Protein AF-W2VPP9-F1 (afdb_monomer)

Foldseek 3Di:
DPPPQPQWDWDDPDPPGDTDIDRRADQDPNRGDHSVNVVCCCPVPDDDDDDDDDDLLQLVCLQPPVLVVDPPVCNPPPSNDDDDPVSVVVNVVVVVVD

Structure (mmCIF, N/CA/C/O backbone):
data_AF-W2VPP9-F1
#
_entry.id   AF-W2VPP9-F1
#
loop_
_atom_site.group_PDB
_atom_site.id
_atom_site.type_symbol
_atom_site.label_atom_id
_atom_site.label_alt_id
_atom_site.label_comp_id
_atom_site.label_asym_id
_atom_site.label_entity_id
_atom_site.label_seq_id
_atom_site.pdbx_PDB_ins_code
_atom_site.Cartn_x
_atom_site.Cartn_y
_atom_site.Cartn_z
_atom_site.occupancy
_atom_site.B_iso_or_equiv
_atom_site.auth_seq_id
_atom_site.auth_comp_id
_atom_site.auth_asym_id
_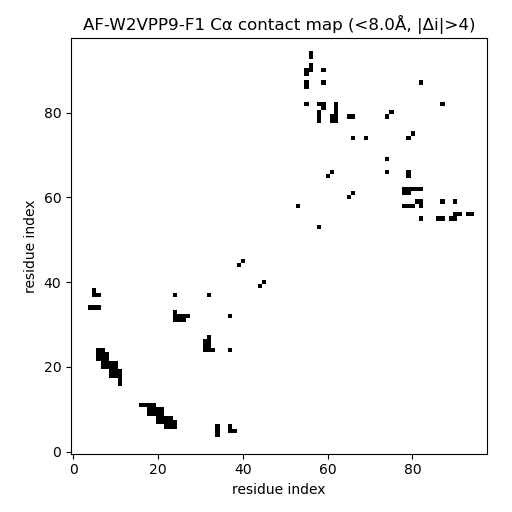atom_site.auth_atom_id
_atom_site.pdbx_PDB_model_num
ATOM 1 N N . MET A 1 1 ? -23.510 0.285 -1.271 1.00 42.78 1 MET A N 1
ATOM 2 C CA . MET A 1 1 ? -22.241 0.170 -0.536 1.00 42.78 1 MET A CA 1
ATOM 3 C C . MET A 1 1 ? -22.589 -0.499 0.766 1.00 42.78 1 MET A C 1
ATOM 5 O O . MET A 1 1 ? -23.269 0.129 1.570 1.00 42.78 1 MET A O 1
ATOM 9 N N . ASP A 1 2 ? -22.265 -1.782 0.894 1.00 44.97 2 ASP A N 1
ATOM 10 C CA . ASP A 1 2 ? -22.485 -2.562 2.108 1.00 44.97 2 ASP A CA 1
ATOM 11 C C . ASP A 1 2 ? -22.004 -1.797 3.337 1.00 44.97 2 ASP A C 1
ATOM 13 O O . ASP A 1 2 ? -21.090 -0.972 3.259 1.00 44.97 2 ASP A O 1
ATOM 17 N N . GLU A 1 3 ? -22.671 -2.030 4.459 1.00 55.75 3 GLU A N 1
ATOM 18 C CA . GLU A 1 3 ? -22.454 -1.348 5.725 1.00 55.75 3 GLU A CA 1
ATOM 19 C C . GLU A 1 3 ? -21.099 -1.752 6.328 1.00 55.75 3 GLU A C 1
ATOM 21 O O . GLU A 1 3 ? -21.020 -2.418 7.353 1.00 55.75 3 GLU A O 1
ATOM 26 N N . VAL A 1 4 ? -20.001 -1.362 5.675 1.00 61.94 4 VAL A N 1
ATOM 27 C CA . VAL A 1 4 ? -18.645 -1.584 6.161 1.00 61.94 4 VAL A CA 1
ATOM 28 C C . VAL A 1 4 ? -18.554 -0.873 7.506 1.00 61.94 4 VAL A C 1
ATOM 30 O O . VAL A 1 4 ? -18.698 0.353 7.615 1.00 61.94 4 VAL A O 1
ATOM 33 N N . SER A 1 5 ? -18.385 -1.656 8.564 1.00 71.50 5 SER A N 1
ATOM 34 C CA . SER A 1 5 ? -18.163 -1.177 9.919 1.00 71.50 5 SER A CA 1
ATOM 35 C C . SER A 1 5 ? -16.780 -0.529 9.963 1.00 71.50 5 SER A C 1
ATOM 37 O O . SER A 1 5 ? -15.768 -1.154 10.253 1.00 71.50 5 SER A O 1
ATOM 39 N N . ILE A 1 6 ? -16.726 0.756 9.602 1.00 77.25 6 ILE A N 1
ATOM 40 C CA . ILE A 1 6 ? -15.487 1.537 9.560 1.00 77.25 6 ILE A CA 1
ATOM 41 C C . ILE A 1 6 ? -14.735 1.383 10.886 1.00 77.25 6 ILE A C 1
ATOM 43 O O . ILE A 1 6 ? -15.263 1.668 11.964 1.00 77.25 6 ILE A O 1
ATOM 47 N N . GLY A 1 7 ? -13.485 0.932 10.781 1.00 80.00 7 GLY A N 1
ATOM 48 C CA . GLY A 1 7 ? -12.623 0.666 11.926 1.00 80.00 7 GLY A CA 1
ATOM 49 C C . GLY A 1 7 ? -12.827 -0.700 12.583 1.00 80.00 7 GLY A C 1
ATOM 50 O O . GLY A 1 7 ? -12.274 -0.909 13.654 1.00 80.00 7 GLY A O 1
ATOM 51 N N . VAL A 1 8 ? -13.571 -1.628 11.983 1.00 87.56 8 VAL A N 1
ATOM 52 C CA . VAL A 1 8 ? -13.592 -3.047 12.365 1.00 87.56 8 VAL A CA 1
ATOM 53 C C . VAL A 1 8 ? -13.019 -3.861 11.210 1.00 87.56 8 VAL A C 1
ATOM 55 O O . VAL A 1 8 ? -13.376 -3.648 10.054 1.00 87.56 8 VAL A O 1
ATOM 58 N N . VAL A 1 9 ? -12.092 -4.762 11.519 1.00 89.00 9 VAL A N 1
ATOM 59 C CA . VAL A 1 9 ? -11.463 -5.653 10.541 1.00 89.00 9 VAL A CA 1
ATOM 60 C C . VAL A 1 9 ? -11.679 -7.101 10.936 1.00 89.00 9 VAL A C 1
ATOM 62 O O . VAL A 1 9 ? -11.729 -7.435 12.117 1.00 89.00 9 VAL A O 1
ATOM 65 N N . SER A 1 10 ? -11.787 -7.959 9.931 1.00 90.94 10 SER A N 1
ATOM 66 C CA . SER A 1 10 ? -11.833 -9.402 10.105 1.00 90.94 10 SER A CA 1
ATOM 67 C C . SER A 1 10 ? -10.439 -9.966 9.847 1.00 90.94 10 SER A C 1
ATOM 69 O O . SER A 1 10 ? -9.921 -9.864 8.735 1.00 90.94 10 SER A O 1
ATOM 71 N N . CYS A 1 11 ? -9.813 -10.517 10.883 1.00 89.94 11 CYS A N 1
ATOM 72 C CA . CYS A 1 11 ? -8.472 -11.082 10.825 1.00 89.94 11 CYS A CA 1
ATOM 73 C C . CYS A 1 11 ? -8.551 -12.608 10.847 1.00 89.94 11 CYS A C 1
ATOM 75 O O . CYS A 1 11 ? -9.209 -13.182 11.710 1.00 89.94 11 CYS A O 1
ATOM 77 N N . ARG A 1 12 ? -7.832 -13.270 9.941 1.00 92.50 12 ARG A N 1
ATOM 78 C CA . ARG A 1 12 ? -7.594 -14.717 10.001 1.00 92.50 12 ARG A CA 1
ATOM 79 C C . ARG A 1 12 ? -6.112 -14.967 10.217 1.00 92.50 12 ARG A C 1
ATOM 81 O O . ARG A 1 12 ? -5.289 -14.245 9.655 1.00 92.50 12 ARG A O 1
ATOM 88 N N . LYS A 1 13 ? -5.777 -15.965 11.032 1.00 89.25 13 LYS A N 1
ATOM 89 C CA . LYS A 1 13 ? -4.382 -16.364 11.243 1.00 89.25 13 LYS A CA 1
ATOM 90 C C . LYS A 1 13 ? -3.888 -17.213 10.068 1.00 89.25 13 LYS A C 1
ATOM 92 O O . LYS A 1 13 ? -2.836 -16.905 9.515 1.00 89.25 13 LYS A O 1
ATOM 97 N N . GLU A 1 14 ? -4.680 -18.189 9.634 1.00 91.94 14 GLU A N 1
ATOM 98 C CA . GLU A 1 14 ? -4.497 -18.927 8.378 1.00 91.94 14 GLU A CA 1
ATOM 99 C C . GLU A 1 14 ? -5.689 -18.716 7.425 1.00 91.94 14 GLU A C 1
ATOM 101 O O . GLU A 1 14 ? -6.776 -18.358 7.874 1.00 91.94 14 GLU A O 1
ATOM 106 N N . PRO A 1 15 ? -5.552 -18.943 6.103 1.00 89.44 15 PRO A N 1
ATOM 107 C CA . PRO A 1 15 ? -6.649 -18.724 5.150 1.00 89.44 15 PRO A CA 1
ATOM 108 C C . PRO A 1 15 ? -7.943 -19.482 5.495 1.00 89.44 15 PRO A C 1
ATOM 110 O O . PRO A 1 15 ? -9.044 -18.990 5.222 1.00 89.44 15 PRO A O 1
ATOM 113 N N . SER A 1 16 ? -7.792 -20.662 6.099 1.00 91.38 16 SER A N 1
ATOM 114 C CA . SER A 1 16 ? -8.862 -21.562 6.534 1.00 91.38 16 SER A CA 1
ATOM 115 C C . SER A 1 16 ? -9.361 -21.318 7.958 1.00 91.38 16 SER A C 1
ATOM 117 O O . SER A 1 16 ? -10.378 -21.901 8.324 1.00 91.38 16 SER A O 1
ATOM 119 N N . ASP A 1 17 ? -8.673 -20.498 8.753 1.00 92.38 17 ASP A N 1
ATOM 120 C CA . ASP A 1 17 ? -9.068 -20.255 10.139 1.00 92.38 17 ASP A CA 1
ATOM 121 C C . ASP A 1 17 ? -10.345 -19.423 10.228 1.00 92.38 17 ASP A C 1
ATOM 123 O O . ASP A 1 17 ? -10.672 -18.617 9.344 1.00 92.38 17 ASP A O 1
ATOM 127 N N . GLU A 1 18 ? -11.047 -19.586 11.350 1.00 92.06 18 GLU A N 1
ATOM 128 C CA . GLU A 1 18 ? -12.191 -18.744 11.657 1.00 92.06 18 GLU A CA 1
ATOM 129 C C . GLU A 1 18 ? -11.768 -17.271 11.793 1.00 92.06 18 GLU A C 1
ATOM 131 O O . GLU A 1 18 ? -10.744 -16.952 12.410 1.00 92.06 18 GLU A O 1
ATOM 136 N N . PRO A 1 19 ? -12.547 -16.348 11.207 1.00 90.25 19 PRO A N 1
ATOM 137 C CA . PRO A 1 19 ? -12.273 -14.928 11.304 1.00 90.25 19 PRO A CA 1
ATOM 138 C C . PRO A 1 19 ? -12.496 -14.404 12.724 1.00 90.25 19 PRO A C 1
ATOM 140 O O . PRO A 1 19 ? -13.561 -14.579 13.309 1.00 90.25 19 PRO A O 1
ATOM 143 N N . VAL A 1 20 ? -11.516 -13.663 13.233 1.00 91.88 20 VAL A N 1
ATOM 144 C CA . VAL A 1 20 ? -11.619 -12.887 14.468 1.00 91.88 20 VAL A CA 1
ATOM 145 C C . VAL A 1 20 ? -11.882 -11.431 14.113 1.00 91.88 20 VAL A C 1
ATOM 147 O O . VAL A 1 20 ? -11.101 -10.804 13.394 1.00 91.88 20 VAL A O 1
ATOM 150 N N . GLU A 1 21 ? -12.969 -10.868 14.632 1.00 91.31 21 GLU A N 1
ATOM 151 C CA . GLU A 1 21 ? -13.246 -9.444 14.479 1.00 91.31 21 GLU A CA 1
ATOM 152 C C . GLU A 1 21 ? -12.403 -8.615 15.449 1.00 91.31 21 GLU A C 1
ATOM 154 O O . GLU A 1 21 ? -12.366 -8.857 16.656 1.00 91.31 21 GLU A 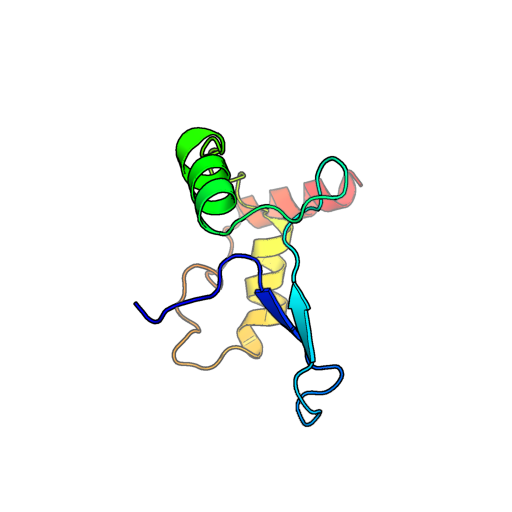O 1
ATOM 159 N N . MET A 1 22 ? -11.730 -7.600 14.917 1.00 88.44 22 MET A N 1
ATOM 160 C CA . MET A 1 22 ? -10.914 -6.672 15.685 1.00 88.44 22 MET A CA 1
ATOM 161 C C . MET A 1 22 ? -11.374 -5.247 15.426 1.00 88.44 22 MET A C 1
ATOM 163 O O . MET A 1 22 ? -11.397 -4.767 14.293 1.00 88.44 22 MET A O 1
ATOM 167 N N . ASN A 1 23 ? -11.712 -4.542 16.499 1.00 89.44 23 ASN A N 1
ATOM 168 C CA . ASN A 1 23 ? -12.086 -3.141 16.433 1.00 89.44 23 ASN A CA 1
ATOM 169 C C . ASN A 1 23 ? -10.839 -2.264 16.597 1.00 89.44 23 ASN A C 1
ATOM 171 O O . ASN A 1 23 ? -10.266 -2.172 17.678 1.00 89.44 23 ASN A O 1
ATOM 175 N N . LEU A 1 24 ? -10.425 -1.631 15.504 1.00 88.00 24 LEU A N 1
ATOM 176 C CA . LEU A 1 24 ? -9.251 -0.764 15.405 1.00 88.00 24 LEU A CA 1
ATOM 177 C C . LEU A 1 24 ? -9.552 0.697 15.763 1.00 88.00 24 LEU A C 1
ATOM 179 O O . LEU A 1 24 ? -8.663 1.550 15.688 1.00 88.00 24 LEU A O 1
ATOM 183 N N . ARG A 1 25 ? -10.800 1.028 16.115 1.00 89.00 25 ARG A N 1
ATOM 184 C CA . ARG A 1 25 ? -11.159 2.392 16.514 1.00 89.00 25 ARG A CA 1
ATOM 185 C C . ARG A 1 25 ? -10.398 2.754 17.785 1.00 89.00 25 ARG A C 1
ATOM 187 O O . ARG A 1 25 ? -10.379 2.001 18.753 1.00 89.00 25 ARG A O 1
ATOM 194 N N . ARG A 1 26 ? -9.767 3.930 17.780 1.00 87.88 26 ARG A N 1
ATOM 195 C CA . ARG A 1 26 ? -9.011 4.414 18.938 1.00 87.88 26 ARG A CA 1
ATOM 196 C C . ARG A 1 26 ? -9.932 4.615 20.137 1.00 87.88 26 ARG A C 1
ATOM 198 O O . ARG A 1 26 ? -11.022 5.178 20.006 1.00 87.88 26 ARG A O 1
ATOM 205 N N . THR A 1 27 ? -9.444 4.226 21.303 1.00 89.31 27 THR A N 1
ATOM 206 C CA . THR A 1 27 ? -10.015 4.622 22.589 1.00 89.31 27 THR A CA 1
ATOM 207 C C . THR A 1 27 ? -9.361 5.931 23.011 1.00 89.31 27 THR A C 1
ATOM 209 O O . THR A 1 27 ? -8.137 6.001 23.109 1.00 89.31 27 THR A O 1
ATOM 212 N N . ILE A 1 28 ? -10.160 6.974 23.219 1.00 85.69 28 ILE A N 1
ATOM 213 C CA . ILE A 1 28 ? -9.702 8.294 23.667 1.00 85.69 28 ILE A CA 1
ATOM 214 C C . ILE A 1 28 ? -10.344 8.530 25.030 1.00 85.69 28 ILE A C 1
ATOM 216 O O . ILE A 1 28 ? -11.561 8.410 25.152 1.00 85.69 28 ILE A O 1
ATOM 220 N N . ASP A 1 29 ? -9.528 8.781 26.054 1.00 90.19 29 ASP A N 1
ATOM 221 C CA . ASP A 1 29 ? -9.982 8.973 27.440 1.00 90.19 29 ASP A CA 1
ATOM 222 C C . ASP A 1 29 ? -10.864 7.822 27.966 1.00 90.19 29 ASP A C 1
ATOM 224 O O . ASP A 1 29 ? -11.850 8.023 28.669 1.00 90.19 29 ASP A O 1
ATOM 228 N N . GLY A 1 30 ? -10.537 6.583 27.580 1.00 90.25 30 GLY A N 1
ATOM 229 C CA . GLY A 1 30 ? -11.301 5.387 27.962 1.00 90.25 30 GLY A CA 1
ATOM 230 C C . GLY A 1 30 ? -12.594 5.163 27.167 1.00 90.25 30 GLY A C 1
ATOM 231 O O . GLY A 1 30 ? -13.232 4.127 27.336 1.00 90.25 30 GLY A O 1
ATOM 232 N N . ILE A 1 31 ? -12.962 6.074 26.261 1.00 87.94 31 ILE A N 1
ATOM 233 C CA . ILE A 1 31 ? -14.169 5.976 25.436 1.00 87.94 31 ILE A CA 1
ATOM 234 C C . ILE A 1 31 ? -13.792 5.541 24.020 1.00 87.94 31 ILE A C 1
ATOM 236 O O . ILE A 1 31 ? -12.958 6.157 23.350 1.00 87.94 31 ILE A O 1
ATOM 240 N N . LEU A 1 32 ? -14.426 4.470 23.541 1.00 88.44 32 LEU A N 1
ATOM 241 C CA . LEU A 1 32 ? -14.256 4.011 22.168 1.00 88.44 32 LEU A CA 1
ATOM 242 C C . LEU A 1 32 ? -14.820 5.053 21.194 1.00 88.44 32 LEU A C 1
ATOM 244 O O . LEU A 1 32 ? -15.985 5.443 21.283 1.00 88.44 32 LEU A O 1
ATOM 248 N N . THR A 1 33 ? -14.007 5.479 20.231 1.00 88.38 33 THR A N 1
ATOM 249 C CA . THR A 1 33 ? -14.437 6.442 19.210 1.00 88.38 33 THR A CA 1
ATOM 250 C C . THR A 1 33 ? -15.587 5.861 18.375 1.00 88.38 33 THR A C 1
ATOM 252 O O . THR A 1 33 ? -15.507 4.733 17.880 1.00 88.38 33 THR A O 1
ATOM 255 N N . THR A 1 34 ? -16.673 6.620 18.201 1.00 88.56 34 THR A N 1
ATOM 256 C CA . THR A 1 34 ? -17.830 6.170 17.411 1.00 88.56 34 THR A CA 1
ATOM 257 C C . THR A 1 34 ? -17.517 6.157 15.913 1.00 88.56 34 THR A C 1
ATOM 259 O O . THR A 1 34 ? -16.583 6.818 15.454 1.00 88.56 34 THR A O 1
ATOM 262 N N . LYS A 1 35 ? -18.297 5.399 15.133 1.00 85.62 35 LYS A N 1
ATOM 263 C CA . LYS A 1 35 ? -18.129 5.297 13.673 1.00 85.62 35 LYS A CA 1
ATOM 264 C C . LYS A 1 35 ? -18.216 6.677 13.014 1.00 85.62 35 LYS A C 1
ATOM 266 O O . LYS A 1 35 ? -17.386 7.016 12.178 1.00 85.62 35 LYS A O 1
ATOM 271 N N . GLU A 1 36 ? -19.162 7.497 13.455 1.00 88.19 36 GLU A N 1
ATOM 272 C CA . GLU A 1 36 ? -19.436 8.838 12.930 1.00 88.19 36 GLU A CA 1
ATOM 273 C C . GLU A 1 36 ? -18.247 9.766 13.174 1.00 88.19 36 GLU A C 1
ATOM 275 O O . GLU A 1 36 ? -17.833 10.504 12.281 1.00 88.19 36 GLU A O 1
ATOM 280 N N . LYS A 1 37 ? -17.644 9.689 14.367 1.00 87.44 37 LYS A N 1
ATOM 281 C CA . LYS A 1 37 ? -16.457 10.478 14.698 1.00 87.44 37 LYS A CA 1
ATOM 282 C C . LYS A 1 37 ? -15.250 10.053 13.861 1.00 87.44 37 LYS A C 1
ATOM 284 O O . LYS A 1 37 ? -14.518 10.925 13.405 1.00 87.44 37 LYS A O 1
ATOM 289 N N . VAL A 1 38 ? -15.062 8.756 13.599 1.00 85.69 38 VAL A N 1
ATOM 290 C CA . VAL A 1 38 ? -13.988 8.280 12.705 1.00 85.69 38 VAL A CA 1
ATOM 291 C C . VAL A 1 38 ? -14.186 8.791 11.279 1.00 85.69 38 VAL A C 1
ATOM 293 O O . VAL A 1 38 ? -13.238 9.300 10.688 1.00 85.69 38 VAL A O 1
ATOM 296 N N . VAL A 1 39 ? -15.409 8.710 10.745 1.00 87.31 39 VAL A N 1
ATOM 297 C CA . VAL A 1 39 ? -15.736 9.227 9.404 1.00 87.31 39 VAL A CA 1
ATOM 298 C C . VAL A 1 39 ? -15.456 10.720 9.315 1.00 87.31 39 VAL A C 1
ATOM 300 O O . VAL A 1 39 ? -14.806 11.162 8.369 1.00 87.31 39 VAL A O 1
ATOM 303 N N . LYS A 1 40 ? -15.889 11.486 10.322 1.00 89.12 40 LYS A N 1
ATOM 304 C CA . LYS A 1 40 ? -15.645 12.925 10.387 1.00 89.12 40 LYS A CA 1
ATOM 305 C C . LYS A 1 40 ? -14.151 13.243 10.423 1.00 89.12 40 LYS A C 1
ATOM 307 O O . LYS A 1 40 ? -13.689 14.077 9.662 1.00 89.12 40 LYS A O 1
ATOM 312 N N . MET A 1 41 ? -13.373 12.531 11.240 1.00 85.50 41 MET A N 1
ATOM 313 C CA . MET A 1 41 ? -11.920 12.725 11.294 1.00 85.50 41 MET A CA 1
ATOM 314 C C . MET A 1 41 ? -11.231 12.387 9.966 1.00 85.50 41 MET A C 1
ATOM 316 O O . MET A 1 41 ? -10.348 13.122 9.542 1.00 85.50 41 MET A O 1
ATOM 320 N N . MET A 1 42 ? -11.634 11.298 9.307 1.00 84.31 42 MET A N 1
ATOM 321 C CA . MET A 1 42 ? -11.079 10.901 8.009 1.00 84.31 42 MET A CA 1
ATOM 322 C C . MET A 1 42 ? -11.459 11.864 6.880 1.00 84.31 42 MET A C 1
ATOM 324 O O . MET A 1 42 ? -10.653 12.084 5.989 1.00 84.31 42 MET A O 1
ATOM 328 N N . SER A 1 43 ? -12.663 12.436 6.912 1.00 86.06 43 SER A N 1
ATOM 329 C CA . SER A 1 43 ? -13.153 13.311 5.837 1.00 86.06 43 SER A CA 1
ATOM 330 C C . SER A 1 43 ? -12.704 14.762 6.016 1.00 86.06 43 SER A C 1
ATOM 332 O O . SER A 1 43 ? -12.329 15.407 5.043 1.00 86.06 43 SER A O 1
ATOM 334 N N . ASP A 1 44 ? -12.713 15.266 7.253 1.00 88.31 44 ASP A N 1
ATOM 335 C CA . ASP A 1 44 ? -12.499 16.689 7.542 1.00 88.31 44 ASP A CA 1
ATOM 336 C C . ASP A 1 44 ? -11.033 17.020 7.869 1.00 88.31 44 ASP A C 1
ATOM 338 O O . ASP A 1 44 ? -10.646 18.189 7.837 1.00 88.31 44 ASP A O 1
ATOM 342 N N . HIS A 1 45 ? -10.222 16.028 8.264 1.00 83.69 45 HIS A N 1
ATOM 343 C CA . HIS A 1 45 ? -8.883 16.266 8.828 1.00 83.69 45 HIS A CA 1
ATOM 344 C C . HIS A 1 45 ? -7.754 15.462 8.175 1.00 83.69 45 HIS A C 1
ATOM 346 O O . HIS A 1 45 ? -6.600 15.623 8.572 1.00 83.69 45 HIS A O 1
ATOM 352 N N . VAL A 1 46 ? -8.045 14.598 7.198 1.00 85.00 46 VAL A N 1
ATOM 353 C CA . VAL A 1 46 ? -7.001 13.912 6.426 1.00 85.00 46 VAL A CA 1
ATOM 354 C C . VAL A 1 46 ? -6.756 14.698 5.149 1.00 85.00 46 VAL A C 1
ATOM 356 O O . VAL A 1 46 ? -7.577 14.706 4.236 1.00 85.00 46 VAL A O 1
ATOM 359 N N . GLU A 1 47 ? -5.607 15.362 5.085 1.00 86.81 47 GLU A N 1
ATOM 360 C CA . GLU A 1 47 ? -5.167 16.024 3.864 1.00 86.81 47 GLU A CA 1
ATOM 361 C C . GLU A 1 47 ? -4.747 14.984 2.820 1.00 86.81 47 GLU A C 1
ATOM 363 O O . GLU A 1 47 ? -3.982 14.055 3.101 1.00 86.81 47 GLU A O 1
ATOM 368 N N . ALA A 1 48 ? -5.237 15.151 1.592 1.00 84.00 48 ALA A N 1
ATOM 369 C CA . ALA A 1 48 ? -4.789 14.349 0.467 1.00 84.00 48 ALA A CA 1
ATOM 370 C C . ALA A 1 48 ? -3.372 14.782 0.076 1.00 84.00 48 ALA A C 1
ATOM 372 O O . ALA A 1 48 ? -3.163 15.859 -0.484 1.00 84.00 48 ALA A O 1
ATOM 373 N N . LEU A 1 49 ? -2.390 13.935 0.372 1.00 85.94 49 LEU A N 1
ATOM 374 C CA . LEU A 1 49 ? -1.022 14.143 -0.083 1.00 85.94 49 LEU A CA 1
ATOM 375 C C . LEU A 1 49 ? -0.903 13.810 -1.572 1.00 85.94 49 LEU A C 1
ATOM 377 O O . LEU A 1 49 ? -1.570 12.904 -2.080 1.00 85.94 49 LEU A O 1
ATOM 381 N N . ALA A 1 50 ? -0.016 14.524 -2.267 1.00 88.88 50 ALA A N 1
ATOM 382 C CA . ALA A 1 50 ? 0.341 14.167 -3.632 1.00 88.88 50 ALA A CA 1
ATOM 383 C C . ALA A 1 50 ? 0.913 12.734 -3.666 1.00 88.88 50 ALA A C 1
ATOM 385 O O . ALA A 1 50 ? 1.620 12.340 -2.729 1.00 88.88 50 ALA A O 1
ATOM 386 N N . PRO A 1 51 ? 0.640 11.953 -4.729 1.00 84.62 51 PRO A N 1
ATOM 387 C CA . PRO A 1 51 ? 1.231 10.634 -4.883 1.00 84.62 51 PRO A CA 1
ATOM 388 C C . PRO A 1 51 ? 2.757 10.717 -4.768 1.00 84.62 51 PRO A C 1
ATOM 390 O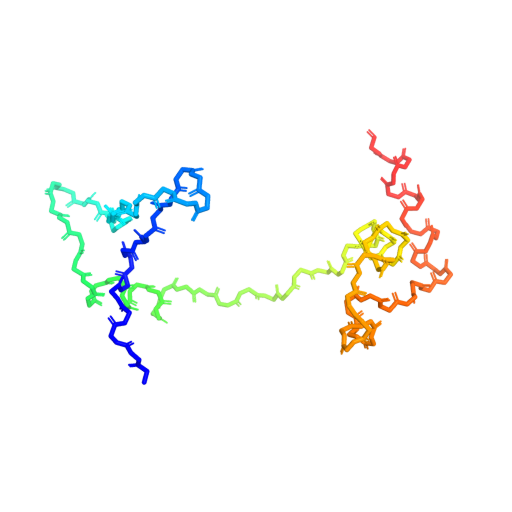 O . PRO A 1 51 ? 3.360 11.639 -5.330 1.00 84.62 51 PRO A O 1
ATOM 393 N N . PRO A 1 52 ? 3.402 9.778 -4.057 1.00 83.81 52 PRO A N 1
ATOM 394 C CA . PRO A 1 52 ? 4.851 9.763 -3.994 1.00 83.81 52 PRO A CA 1
ATOM 395 C C . PRO A 1 52 ? 5.425 9.570 -5.404 1.00 83.81 52 PRO A C 1
ATOM 397 O O . PRO A 1 52 ? 4.808 8.889 -6.232 1.00 83.81 52 PRO A O 1
ATOM 400 N N . PRO A 1 53 ? 6.613 10.130 -5.686 1.00 81.75 53 PRO A N 1
ATOM 401 C CA . PRO A 1 53 ? 7.282 9.881 -6.950 1.00 81.75 53 PRO A CA 1
ATOM 402 C C . PRO A 1 53 ? 7.484 8.367 -7.156 1.00 81.75 53 PRO A C 1
ATOM 404 O O . PRO A 1 53 ? 7.731 7.640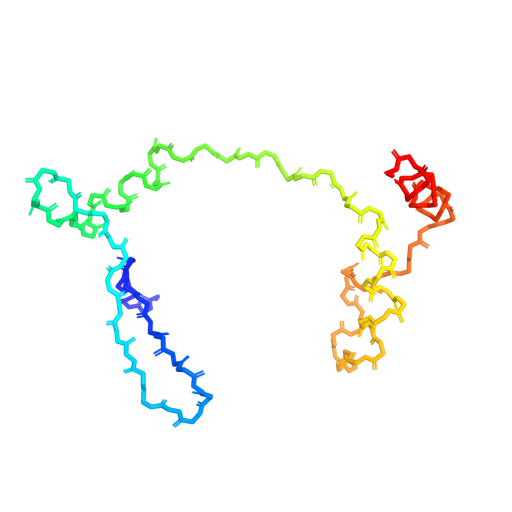 -6.182 1.00 81.75 53 PRO A O 1
ATOM 407 N N . PRO A 1 54 ? 7.380 7.872 -8.403 1.00 77.12 54 PRO A N 1
ATOM 408 C CA . PRO A 1 54 ? 7.528 6.455 -8.703 1.00 77.12 54 PRO A CA 1
ATOM 409 C C . PRO A 1 54 ? 8.864 5.914 -8.196 1.00 77.12 54 PRO A C 1
ATOM 411 O O . PRO A 1 54 ? 9.930 6.462 -8.472 1.00 77.12 54 PRO A O 1
ATOM 414 N N . ASN A 1 55 ? 8.820 4.808 -7.455 1.00 83.75 55 ASN A N 1
ATOM 415 C CA . ASN A 1 55 ? 10.035 4.145 -7.004 1.00 83.75 55 ASN A CA 1
ATOM 416 C C . ASN A 1 55 ? 10.585 3.264 -8.137 1.00 83.75 55 ASN A C 1
ATOM 418 O O . ASN A 1 55 ? 10.064 2.178 -8.396 1.00 83.75 55 ASN A O 1
ATOM 422 N N . VAL A 1 56 ? 11.659 3.732 -8.772 1.00 81.69 56 VAL A N 1
ATOM 423 C CA . VAL A 1 56 ? 12.347 3.061 -9.889 1.00 81.69 56 VAL A CA 1
ATOM 424 C C . VAL A 1 56 ? 12.886 1.664 -9.542 1.00 81.69 56 VAL A C 1
ATOM 426 O O . VAL A 1 56 ? 12.881 0.763 -10.374 1.00 81.69 56 VAL A O 1
ATOM 429 N N . GLU A 1 57 ? 13.295 1.421 -8.294 1.00 82.38 57 GLU A N 1
ATOM 430 C CA . GLU A 1 57 ? 13.719 0.085 -7.846 1.00 82.38 57 GLU A CA 1
ATOM 431 C C . GLU A 1 57 ? 12.524 -0.877 -7.776 1.00 82.38 57 GLU A C 1
ATOM 433 O O . GLU A 1 57 ? 12.623 -2.054 -8.147 1.00 82.38 57 GLU A O 1
ATOM 438 N N . LYS A 1 58 ? 11.369 -0.369 -7.331 1.00 86.38 58 LYS A N 1
ATOM 439 C CA . LYS A 1 58 ? 10.134 -1.152 -7.314 1.00 86.38 58 LYS A CA 1
ATOM 440 C C . LYS A 1 58 ? 9.644 -1.437 -8.726 1.00 86.38 58 LYS A C 1
ATOM 442 O O . LYS A 1 58 ? 9.318 -2.588 -8.976 1.00 86.38 58 LYS A O 1
ATOM 447 N N . SER A 1 59 ? 9.638 -0.474 -9.649 1.00 86.56 59 SER A N 1
ATOM 448 C CA . SER A 1 59 ? 9.175 -0.720 -11.027 1.00 86.56 59 SER A CA 1
ATOM 449 C C . SER A 1 59 ? 9.998 -1.809 -11.727 1.00 86.56 59 SER A C 1
ATOM 451 O O . SER A 1 59 ? 9.431 -2.713 -12.342 1.00 86.56 59 SER 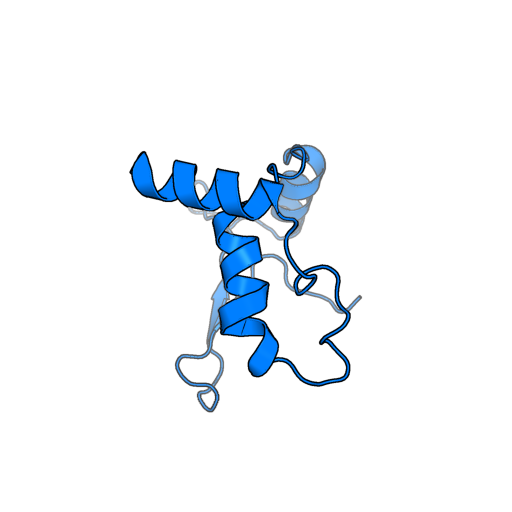A O 1
ATOM 453 N N . GLN A 1 60 ? 11.321 -1.819 -11.536 1.00 86.44 60 GLN A N 1
ATOM 454 C CA . GLN A 1 60 ? 12.172 -2.922 -11.992 1.00 86.44 60 GLN A CA 1
ATOM 455 C C . GLN A 1 60 ? 11.782 -4.264 -11.383 1.00 86.44 60 GLN A C 1
ATOM 457 O O . GLN A 1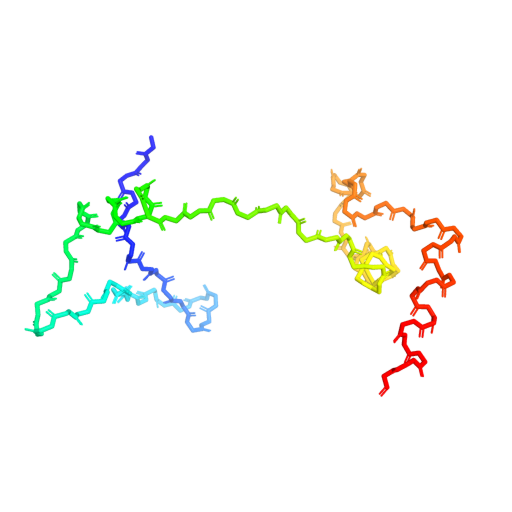 60 ? 11.663 -5.262 -12.091 1.00 86.44 60 GLN A O 1
ATOM 462 N N . THR A 1 61 ? 11.589 -4.292 -10.066 1.00 90.62 61 THR A N 1
ATOM 463 C CA . THR A 1 61 ? 11.223 -5.516 -9.351 1.00 90.62 61 THR A CA 1
ATOM 464 C C . THR A 1 61 ? 9.862 -6.034 -9.820 1.00 90.62 61 THR A C 1
ATOM 466 O O . THR A 1 61 ? 9.714 -7.233 -10.054 1.00 90.62 61 THR A O 1
ATOM 469 N N . MET A 1 62 ? 8.891 -5.142 -10.029 1.00 93.44 62 MET A N 1
ATOM 470 C CA . MET A 1 62 ? 7.562 -5.491 -10.531 1.00 93.44 62 MET A CA 1
ATOM 471 C C . MET A 1 62 ? 7.638 -6.121 -11.922 1.00 93.44 62 MET A C 1
ATOM 473 O O . MET A 1 62 ? 7.057 -7.182 -12.138 1.00 93.44 62 MET A O 1
ATOM 477 N N . TYR A 1 63 ? 8.407 -5.535 -12.841 1.00 92.31 63 TYR A N 1
ATOM 478 C CA . TYR A 1 63 ? 8.554 -6.069 -14.195 1.00 92.31 63 TYR A CA 1
ATOM 479 C C . TYR A 1 63 ? 9.343 -7.387 -14.251 1.00 92.31 63 TYR A C 1
ATOM 481 O O . TYR A 1 63 ? 8.932 -8.319 -14.937 1.00 92.31 63 TYR A O 1
ATOM 489 N N . HIS A 1 64 ? 10.476 -7.484 -13.551 1.00 91.06 64 HIS A N 1
ATOM 490 C CA . HIS A 1 64 ? 11.375 -8.635 -13.679 1.00 91.06 64 HIS A CA 1
ATOM 491 C C . HIS A 1 64 ? 10.988 -9.813 -12.784 1.00 91.06 64 HIS A C 1
ATOM 493 O O . HIS A 1 64 ? 11.038 -10.957 -13.232 1.00 91.06 64 HIS A O 1
ATOM 499 N N . ASN A 1 65 ? 10.605 -9.545 -11.534 1.00 93.81 65 ASN A N 1
ATOM 500 C CA . ASN A 1 65 ? 10.425 -10.593 -10.530 1.00 93.81 65 ASN A CA 1
ATOM 501 C C . ASN A 1 65 ? 8.956 -10.962 -10.335 1.00 93.81 65 ASN A C 1
ATOM 503 O O . ASN A 1 65 ? 8.668 -12.119 -10.055 1.00 93.81 65 ASN A O 1
ATOM 507 N N . ILE A 1 66 ? 8.037 -9.998 -10.452 1.00 93.81 66 ILE A N 1
ATOM 508 C CA . ILE A 1 66 ? 6.620 -10.223 -10.134 1.00 93.81 66 ILE A CA 1
ATOM 509 C C . ILE A 1 66 ? 5.812 -10.573 -11.382 1.00 93.81 66 ILE A C 1
ATOM 511 O O . ILE A 1 66 ? 5.075 -11.555 -11.359 1.00 93.81 66 ILE A O 1
ATOM 515 N N . ARG A 1 67 ? 5.993 -9.840 -12.490 1.00 94.25 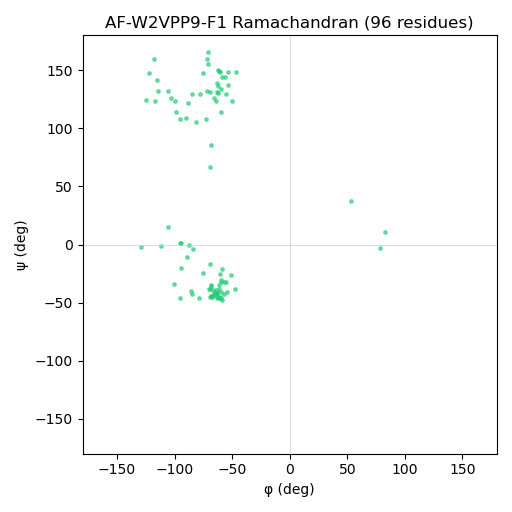67 ARG A N 1
ATOM 516 C CA . ARG A 1 67 ? 5.248 -10.024 -13.750 1.00 94.25 67 ARG A CA 1
ATOM 517 C C . ARG A 1 67 ? 5.148 -11.477 -14.250 1.00 94.25 67 ARG A C 1
ATOM 519 O O . ARG A 1 67 ? 4.078 -11.823 -14.745 1.00 94.25 67 ARG A O 1
ATOM 526 N N . PRO A 1 68 ? 6.177 -12.346 -14.141 1.00 95.12 68 PRO A N 1
ATOM 527 C CA . PRO A 1 68 ? 6.063 -13.745 -14.572 1.00 95.12 68 PRO A CA 1
ATOM 528 C C . PRO A 1 68 ? 4.988 -14.554 -13.832 1.00 95.12 68 PRO A C 1
ATOM 530 O O . PRO A 1 68 ? 4.468 -15.518 -14.384 1.00 95.12 68 PRO A O 1
ATOM 533 N N . TYR A 1 69 ? 4.650 -14.159 -12.603 1.00 95.50 69 TYR A N 1
ATOM 534 C CA . TYR A 1 69 ? 3.637 -14.812 -11.769 1.00 95.50 69 TYR A CA 1
ATOM 535 C C . TYR A 1 69 ? 2.257 -14.148 -11.880 1.00 95.50 69 TYR A C 1
ATOM 537 O O . TYR A 1 69 ? 1.317 -14.563 -11.206 1.00 95.50 69 TYR A O 1
ATOM 545 N N . VAL A 1 70 ? 2.128 -13.109 -12.711 1.00 93.62 70 VAL A N 1
ATOM 546 C CA . VAL A 1 70 ? 0.875 -12.377 -12.906 1.00 93.62 70 VAL A CA 1
ATOM 547 C C . VAL A 1 70 ? 0.027 -13.096 -13.964 1.00 93.62 70 VAL A C 1
ATOM 549 O O . VAL A 1 70 ? 0.536 -13.397 -15.057 1.00 93.62 70 VAL A O 1
ATOM 552 N N . PRO A 1 71 ? -1.261 -13.371 -13.679 1.00 96.06 71 PRO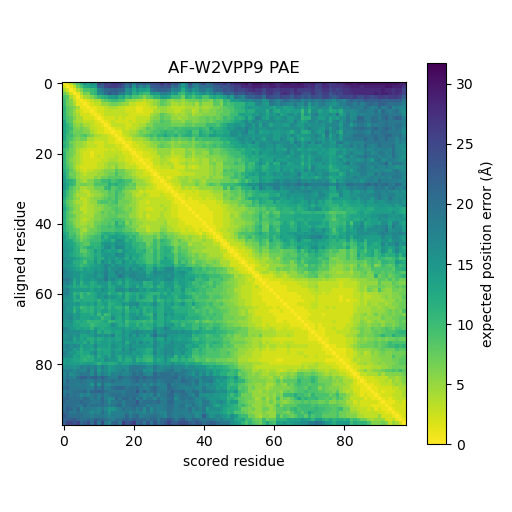 A N 1
ATOM 553 C CA . PRO A 1 71 ? -2.186 -13.926 -14.663 1.00 96.06 71 PRO A CA 1
ATOM 554 C C . PRO A 1 71 ? -2.240 -13.084 -15.939 1.00 96.06 71 PRO A C 1
ATOM 556 O O . PRO A 1 71 ? -2.063 -11.870 -15.898 1.00 96.06 71 PRO A O 1
ATOM 559 N N . GLU A 1 72 ? -2.485 -13.727 -17.082 1.00 92.44 72 GLU A N 1
ATOM 560 C CA . GLU A 1 72 ? -2.429 -13.069 -18.396 1.00 92.44 72 GLU A CA 1
ATOM 561 C C . GLU A 1 72 ? -3.313 -11.831 -18.491 1.00 92.44 72 GLU A C 1
ATOM 563 O O . GLU A 1 72 ? -2.867 -10.800 -18.981 1.00 92.44 72 GLU A O 1
ATOM 568 N N . GLU A 1 73 ? -4.514 -11.920 -17.926 1.00 94.62 73 GLU A N 1
ATOM 569 C CA . GLU A 1 73 ? -5.509 -10.849 -17.893 1.00 94.62 73 GLU A CA 1
ATOM 570 C C . GLU A 1 73 ? -5.026 -9.563 -17.197 1.00 94.62 73 GLU A C 1
ATOM 572 O O . GLU A 1 73 ? -5.556 -8.491 -17.471 1.00 94.62 73 GLU A O 1
ATOM 577 N N . PHE A 1 74 ? -3.997 -9.646 -16.344 1.00 92.38 74 PHE A N 1
ATOM 578 C CA . PHE A 1 74 ? -3.443 -8.507 -15.604 1.00 92.38 74 PHE A CA 1
ATOM 579 C C . PHE A 1 74 ? -2.025 -8.117 -16.048 1.00 92.38 74 PHE A C 1
ATOM 581 O O . PHE A 1 74 ? -1.453 -7.165 -15.517 1.00 92.38 74 PHE A O 1
ATOM 588 N N . ARG A 1 75 ? -1.417 -8.824 -17.012 1.00 90.31 75 ARG A N 1
ATOM 589 C CA . ARG A 1 75 ? -0.019 -8.571 -17.427 1.00 90.31 75 ARG A CA 1
ATOM 590 C C . ARG A 1 75 ? 0.191 -7.251 -18.172 1.00 90.31 75 ARG A C 1
ATOM 592 O O . ARG A 1 75 ? 1.346 -6.823 -18.286 1.00 90.31 75 ARG A O 1
ATOM 599 N N . ASP A 1 76 ? -0.887 -6.655 -18.672 1.00 91.75 76 ASP A N 1
ATOM 600 C CA . ASP A 1 76 ? -0.886 -5.374 -19.388 1.00 91.75 76 ASP A CA 1
ATOM 601 C C . ASP A 1 76 ? -1.177 -4.177 -18.470 1.00 91.75 76 ASP A C 1
ATOM 603 O O . ASP A 1 76 ? -1.197 -3.034 -18.929 1.00 91.75 76 ASP A O 1
ATOM 607 N N . ASP A 1 77 ? -1.365 -4.414 -17.166 1.00 92.88 77 ASP A N 1
ATOM 608 C CA . ASP A 1 77 ? -1.499 -3.335 -16.191 1.00 92.88 77 ASP A CA 1
ATOM 609 C C . ASP A 1 77 ? -0.225 -2.456 -16.189 1.00 92.88 77 ASP A C 1
ATOM 611 O O . ASP A 1 77 ? 0.893 -2.993 -16.151 1.00 92.88 77 ASP A O 1
ATOM 615 N N . PRO A 1 78 ? -0.353 -1.110 -16.198 1.00 89.94 78 PRO A N 1
ATOM 616 C CA . PRO A 1 78 ? 0.779 -0.184 -16.140 1.00 89.94 78 PRO A CA 1
ATOM 617 C C . PRO A 1 78 ? 1.771 -0.451 -14.999 1.00 89.94 78 PRO A C 1
ATOM 619 O O . PRO A 1 78 ? 2.953 -0.130 -15.126 1.00 89.94 78 PRO A O 1
ATOM 622 N N . LEU A 1 79 ? 1.327 -1.070 -13.902 1.00 88.31 79 LEU A N 1
ATOM 623 C CA . LEU A 1 79 ? 2.166 -1.487 -12.779 1.00 88.31 79 LEU A CA 1
ATOM 624 C C . LEU A 1 79 ? 3.270 -2.480 -13.181 1.00 88.31 79 LEU A C 1
ATOM 626 O O . LEU A 1 79 ? 4.341 -2.492 -12.569 1.00 88.31 79 LEU A O 1
ATOM 630 N N . TYR A 1 80 ? 3.020 -3.299 -14.206 1.00 91.50 80 TYR A N 1
ATOM 631 C CA . TYR A 1 80 ? 3.958 -4.282 -14.754 1.00 91.50 80 TYR A CA 1
ATOM 632 C C . TYR A 1 80 ? 4.547 -3.848 -16.096 1.00 91.50 80 TYR A C 1
ATOM 634 O O . TYR A 1 80 ? 5.110 -4.676 -16.819 1.00 91.50 80 TYR A O 1
ATOM 642 N N . ALA A 1 81 ? 4.422 -2.570 -16.455 1.00 89.88 81 ALA A N 1
ATOM 643 C CA . ALA A 1 81 ? 5.027 -2.044 -17.665 1.00 89.88 81 ALA A CA 1
ATOM 644 C C . ALA A 1 81 ? 6.556 -2.154 -17.605 1.00 89.88 81 ALA A C 1
ATOM 646 O O . ALA A 1 81 ? 7.182 -2.094 -16.543 1.00 89.88 81 ALA A O 1
ATOM 647 N N . LYS A 1 82 ? 7.170 -2.312 -18.778 1.00 89.00 82 LYS A N 1
ATOM 648 C CA . LYS A 1 82 ? 8.626 -2.362 -18.898 1.00 89.00 82 LYS A CA 1
ATOM 649 C C . LYS A 1 82 ? 9.230 -1.015 -18.469 1.00 89.00 82 LYS A C 1
ATOM 651 O O . LYS A 1 82 ? 8.881 -0.005 -19.081 1.00 89.00 82 LYS A O 1
ATOM 656 N N . PRO A 1 83 ? 10.155 -0.987 -17.488 1.00 85.75 83 PRO A N 1
ATOM 657 C CA . PRO A 1 83 ? 10.851 0.235 -17.101 1.00 85.75 83 PRO A CA 1
ATOM 658 C C . PRO A 1 83 ? 11.654 0.814 -18.267 1.00 85.75 83 PRO A C 1
ATOM 660 O O . PRO A 1 83 ? 12.171 0.071 -19.112 1.00 85.75 83 PRO A O 1
ATOM 663 N N . SER A 1 84 ? 11.788 2.139 -18.306 1.00 84.19 84 SER A N 1
ATOM 664 C CA . SER A 1 84 ? 12.607 2.810 -19.313 1.00 84.19 84 SER A CA 1
ATOM 665 C C . SER A 1 84 ? 14.105 2.577 -19.065 1.00 84.19 84 SER A C 1
ATOM 667 O O . SER A 1 84 ? 14.535 2.147 -17.991 1.00 84.19 84 SER A O 1
ATOM 669 N N . ALA A 1 85 ? 14.936 2.877 -20.067 1.00 81.56 85 ALA A N 1
ATOM 670 C CA . ALA A 1 85 ? 16.390 2.798 -19.913 1.00 81.56 85 ALA A CA 1
ATOM 671 C C . ALA A 1 85 ? 16.911 3.762 -18.830 1.00 81.56 85 ALA A C 1
ATOM 673 O O . ALA A 1 85 ? 17.842 3.413 -18.107 1.00 81.56 85 ALA A O 1
ATOM 674 N N . GLN A 1 86 ? 16.283 4.935 -18.689 1.00 79.44 86 GLN A N 1
ATOM 675 C CA . GLN A 1 86 ? 16.632 5.915 -17.661 1.00 79.44 86 GLN A CA 1
ATOM 676 C C . GLN A 1 86 ? 16.286 5.396 -16.261 1.00 79.44 86 GLN A C 1
ATOM 678 O O . GLN A 1 86 ? 17.152 5.404 -15.390 1.00 79.44 86 GLN A O 1
ATOM 683 N N . ASP A 1 87 ? 15.096 4.806 -16.084 1.00 79.06 87 ASP A N 1
ATOM 684 C CA . ASP A 1 87 ? 14.698 4.182 -14.811 1.00 79.06 87 ASP A CA 1
ATOM 685 C C . ASP A 1 87 ? 15.696 3.105 -14.379 1.00 79.06 87 ASP A C 1
ATOM 687 O O . ASP A 1 87 ? 15.935 2.898 -13.189 1.00 79.06 87 ASP A O 1
ATOM 691 N N . HIS A 1 88 ? 16.308 2.414 -15.347 1.00 74.69 88 HIS A N 1
ATOM 692 C CA . HIS A 1 88 ? 17.309 1.407 -15.045 1.00 74.69 88 HIS A CA 1
ATOM 693 C C . HIS A 1 88 ? 18.626 1.980 -14.522 1.00 74.69 88 HIS A C 1
ATOM 695 O O . HIS A 1 88 ? 19.242 1.396 -13.624 1.00 74.69 88 HIS A O 1
ATOM 701 N N . LEU A 1 89 ? 19.056 3.117 -15.063 1.00 78.19 89 LEU A N 1
ATOM 702 C CA . LEU A 1 89 ? 20.226 3.837 -14.568 1.00 78.19 89 LEU A CA 1
ATOM 703 C C . LEU A 1 89 ? 19.956 4.408 -13.174 1.00 78.19 89 LEU A C 1
ATOM 705 O O . LEU A 1 89 ? 20.771 4.212 -12.270 1.00 78.19 89 LEU A O 1
ATOM 709 N N . ASP A 1 90 ? 18.786 5.011 -12.983 1.00 78.06 90 ASP A N 1
ATOM 710 C CA . ASP A 1 90 ? 18.388 5.639 -11.725 1.00 78.06 90 ASP A CA 1
ATOM 711 C C . ASP A 1 90 ? 18.225 4.602 -10.605 1.00 78.06 90 ASP A C 1
ATOM 713 O O . ASP A 1 90 ? 18.718 4.800 -9.495 1.00 78.06 90 ASP A O 1
ATOM 717 N N . ALA A 1 91 ? 17.629 3.439 -10.896 1.00 77.75 91 ALA A N 1
ATOM 718 C CA . ALA A 1 91 ? 17.529 2.339 -9.936 1.00 77.75 91 ALA A CA 1
ATOM 719 C C . ALA A 1 91 ? 18.903 1.777 -9.542 1.00 77.75 91 ALA A C 1
ATOM 721 O O . ALA A 1 91 ? 19.140 1.464 -8.373 1.00 77.75 91 ALA A O 1
ATOM 722 N N . LYS A 1 92 ? 19.835 1.668 -10.497 1.00 79.06 92 LYS A N 1
ATOM 723 C CA . LYS A 1 92 ? 21.206 1.228 -10.211 1.00 79.06 92 LYS A CA 1
ATOM 724 C C . LYS A 1 92 ? 21.942 2.243 -9.333 1.00 79.06 92 LYS A C 1
ATOM 726 O O . LYS A 1 92 ? 22.601 1.833 -8.380 1.00 79.06 92 LYS A O 1
ATOM 731 N N . ALA A 1 93 ? 21.808 3.537 -9.620 1.00 80.06 93 ALA A N 1
ATOM 732 C CA . ALA A 1 93 ? 22.397 4.606 -8.817 1.00 80.06 93 ALA A CA 1
ATOM 733 C C . ALA A 1 93 ? 21.816 4.632 -7.393 1.00 80.06 93 ALA A C 1
ATOM 735 O O . ALA A 1 93 ? 22.567 4.685 -6.421 1.00 80.06 93 ALA A O 1
ATOM 736 N N . ALA A 1 94 ? 20.493 4.495 -7.257 1.00 77.75 94 ALA A N 1
ATOM 737 C CA . ALA A 1 94 ? 19.817 4.438 -5.963 1.00 77.75 94 ALA A CA 1
ATOM 738 C C . ALA A 1 94 ? 20.271 3.244 -5.104 1.00 77.75 94 ALA A C 1
ATOM 740 O O . ALA A 1 94 ? 20.439 3.395 -3.895 1.00 77.75 94 ALA A O 1
ATOM 741 N N . LYS A 1 95 ? 20.519 2.074 -5.712 1.00 75.06 95 LYS A N 1
ATOM 742 C CA . LYS A 1 95 ? 21.085 0.910 -5.007 1.00 75.06 95 LYS A CA 1
ATOM 743 C C . LYS A 1 95 ? 22.529 1.114 -4.564 1.00 75.06 95 LYS A C 1
ATOM 745 O O . LYS A 1 95 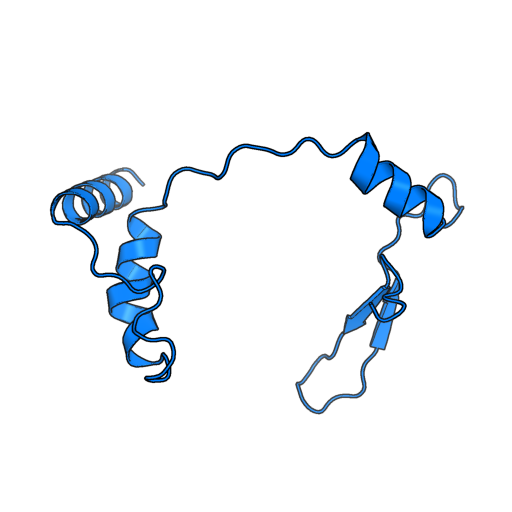? 22.902 0.594 -3.525 1.00 75.06 95 LYS A O 1
ATOM 750 N N . GLN A 1 96 ? 23.337 1.826 -5.348 1.00 77.25 96 GLN A N 1
ATOM 751 C CA . GLN A 1 96 ? 24.742 2.093 -5.017 1.00 77.25 96 GLN A CA 1
ATOM 752 C C . GLN A 1 96 ? 24.918 3.158 -3.927 1.00 77.25 96 GLN A C 1
ATOM 754 O O . GLN A 1 96 ? 25.950 3.179 -3.268 1.00 77.25 96 GLN A O 1
ATOM 759 N N . ALA A 1 97 ? 23.940 4.049 -3.759 1.00 74.56 97 ALA A N 1
ATOM 760 C CA . ALA A 1 97 ? 23.969 5.112 -2.756 1.00 74.56 97 ALA A CA 1
ATOM 761 C C . ALA A 1 97 ? 23.488 4.672 -1.355 1.00 74.56 97 ALA A C 1
ATOM 763 O O . ALA A 1 97 ? 23.503 5.488 -0.433 1.00 74.56 97 ALA A O 1
ATOM 764 N N . ARG A 1 98 ? 23.022 3.426 -1.209 1.00 69.12 98 ARG A N 1
ATOM 765 C CA . ARG A 1 98 ? 22.603 2.806 0.058 1.00 69.12 98 ARG A CA 1
ATOM 766 C C . ARG A 1 98 ? 23.726 1.955 0.633 1.00 69.12 98 ARG A C 1
ATOM 768 O O . ARG A 1 98 ? 23.850 1.961 1.875 1.00 69.12 98 ARG A O 1
#

Solvent-accessible surface area (backbone atoms only — not comparable to full-atom values): 6171 Å² total; per-residue (Å²): 129,78,87,74,57,71,51,53,45,77,46,54,92,46,97,85,47,77,71,44,80,43,74,69,49,58,65,57,96,88,41,70,54,50,59,68,57,52,53,47,48,57,67,78,66,53,78,86,72,79,81,75,79,82,56,42,57,54,38,47,44,30,34,71,71,44,39,83,77,44,57,76,95,58,52,80,40,77,74,37,41,82,66,52,76,63,41,54,54,52,28,52,51,57,63,70,76,107

Secondary structure (DSSP, 8-state):
-----TTEEEE-SSTTSPPEEEE-PPEETTEEPPHHHHHHHHHHS---PPPPPP-HHHHHHIIIIIGGGS-GGGTTSGGGPPPPHHHHHHHHHHHHT-

pLDDT: mean 85.27, std 9.11, range [42.78, 96.06]

Sequence (98 aa):
MDEVSIGVVSCRKEPSDEPVEMNLRRTIDGILTTKEKVVKMMSDHVEALAPPPPNVEKSQTMYHNIRPYVPEEFRDDPLYAKPSAQDHLDAKAAKQAR

Mean predicted aligned error: 10.41 Å

Radius of gyration: 20.6 Å; Cα contacts (8 Å, |Δi|>4): 76; chains: 1; bounding box: 47×38×48 Å

Organism: NCBI:txid1317063